Protein AF-A0A967GLU7-F1 (afdb_monomer_lite)

Foldseek 3Di:
DVPLPDDDPVVLVVLLVCLVVQDDCVVFDKDWDQDPVGIDIDTDDDPPDDDDDADSNNRVSVVSSD

Radius of gyration: 19.18 Å; chains: 1; bounding box: 32×23×58 Å

Sequence (66 aa):
LNETRIGRLDHKIAKLEIMNKVPGVEWLRPYALSGDDGITLEEYAPFGVVGAILPVTHSVPTLTGN

Secondary structure (DSSP, 8-state):
-TTT--S-HHHHHHHHGGGGGS--GGG---EEEEETTEEEEE----------PPPTTSHHHHHHT-

Structure (mmCIF, N/CA/C/O backbone):
data_AF-A0A967GLU7-F1
#
_entry.id   AF-A0A967GLU7-F1
#
loop_
_atom_site.group_PDB
_atom_site.id
_atom_site.type_symbol
_atom_site.label_atom_id
_atom_site.label_alt_id
_atom_site.label_comp_id
_atom_site.label_asym_id
_atom_site.label_entity_id
_atom_site.label_seq_id
_atom_site.pdbx_PDB_ins_code
_atom_site.Cartn_x
_atom_site.Cartn_y
_atom_site.Cartn_z
_atom_site.occupancy
_atom_site.B_iso_or_equiv
_atom_site.auth_seq_id
_atom_site.auth_comp_id
_atom_site.auth_asym_id
_atom_site.auth_atom_id
_atom_site.pdbx_PDB_model_num
ATOM 1 N N . LEU A 1 1 ? -12.677 1.048 24.413 1.00 56.91 1 LEU A N 1
ATOM 2 C CA . LEU A 1 1 ? -14.014 1.490 24.887 1.00 56.91 1 LEU A CA 1
ATOM 3 C C . LEU A 1 1 ? -14.011 2.935 25.385 1.00 56.91 1 LEU A C 1
ATOM 5 O O . LEU A 1 1 ? -15.005 3.612 25.176 1.00 56.91 1 LEU A O 1
ATOM 9 N N . ASN A 1 2 ? -12.906 3.416 25.965 1.00 54.81 2 ASN A N 1
ATOM 10 C CA . ASN A 1 2 ? -12.831 4.747 26.581 1.00 54.81 2 ASN A CA 1
ATOM 11 C C . ASN A 1 2 ? -12.989 5.925 25.605 1.00 54.81 2 ASN A C 1
ATOM 13 O O . ASN A 1 2 ? -13.593 6.922 25.974 1.00 54.81 2 ASN A O 1
ATOM 17 N N . GLU A 1 3 ? -12.505 5.798 24.367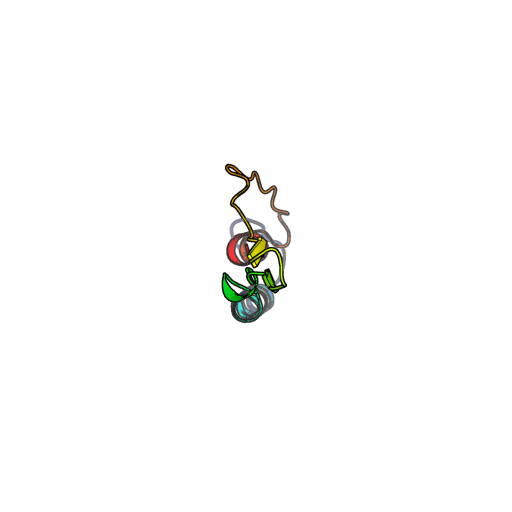 1.00 60.78 3 GLU A N 1
ATOM 18 C CA . GLU A 1 3 ? -12.525 6.903 23.400 1.00 60.78 3 GLU A CA 1
ATOM 19 C C . GLU A 1 3 ? -13.860 7.006 22.642 1.00 60.78 3 GLU A C 1
ATOM 21 O O . GLU A 1 3 ? -14.559 8.005 22.739 1.00 60.78 3 GLU A O 1
ATOM 26 N N . THR A 1 4 ? -14.275 5.945 21.941 1.00 63.88 4 THR A N 1
ATOM 27 C CA . THR A 1 4 ? -15.471 5.995 21.078 1.00 63.88 4 THR A CA 1
ATOM 28 C C . THR A 1 4 ? -16.754 5.503 21.741 1.00 63.88 4 THR A C 1
ATOM 30 O O . THR A 1 4 ? -17.826 5.745 21.205 1.00 63.88 4 THR A O 1
ATOM 33 N N . ARG A 1 5 ? -16.675 4.772 22.865 1.00 70.12 5 ARG A N 1
ATOM 34 C CA . ARG A 1 5 ? -17.803 4.093 23.554 1.00 70.12 5 ARG A CA 1
ATOM 35 C C . ARG A 1 5 ? -18.715 3.219 22.667 1.00 70.12 5 ARG A C 1
ATOM 37 O O . ARG A 1 5 ? -19.732 2.723 23.134 1.00 70.12 5 ARG A O 1
ATOM 44 N N . ILE A 1 6 ? -18.340 2.986 21.411 1.00 66.06 6 ILE A N 1
ATOM 45 C CA . ILE A 1 6 ? -19.105 2.228 20.417 1.00 66.06 6 ILE A CA 1
ATOM 46 C C . ILE A 1 6 ? -18.495 0.833 20.253 1.00 66.06 6 ILE A C 1
ATOM 48 O O . ILE A 1 6 ? -17.285 0.695 20.038 1.00 66.06 6 ILE A O 1
ATOM 52 N N . GLY A 1 7 ? -19.353 -0.191 20.284 1.00 66.56 7 GLY A N 1
ATOM 53 C CA . GLY A 1 7 ? -19.004 -1.598 20.064 1.00 66.56 7 GLY A CA 1
ATOM 54 C C . GLY A 1 7 ? -18.542 -2.343 21.324 1.00 66.56 7 GLY A C 1
ATOM 55 O O . GLY A 1 7 ? -1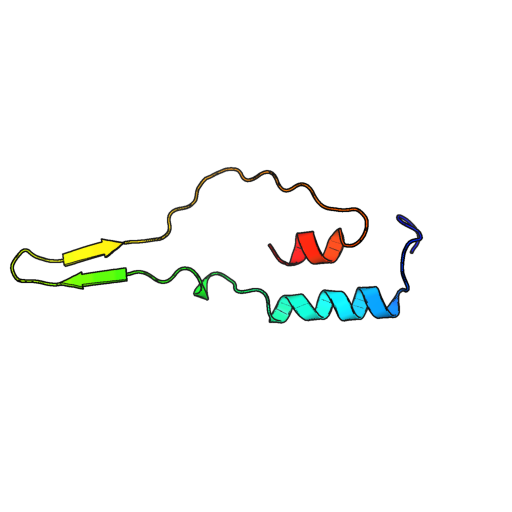8.251 -1.740 22.352 1.00 66.56 7 GLY A O 1
ATOM 56 N N . ARG A 1 8 ? -18.471 -3.676 21.233 1.00 74.50 8 ARG A N 1
ATOM 57 C CA . ARG A 1 8 ? -17.963 -4.564 22.296 1.00 74.50 8 ARG A CA 1
ATOM 58 C C . ARG A 1 8 ? -16.468 -4.818 22.111 1.00 74.50 8 ARG A C 1
ATOM 60 O O . ARG A 1 8 ? -16.009 -4.898 20.972 1.00 74.50 8 ARG A O 1
ATOM 67 N N . LEU A 1 9 ? -15.726 -4.931 23.215 1.00 75.62 9 LEU A N 1
ATOM 68 C CA . LEU A 1 9 ? -14.268 -5.097 23.190 1.00 75.62 9 LEU A CA 1
ATOM 69 C C . LEU A 1 9 ? -13.859 -6.353 22.413 1.00 75.62 9 LEU A C 1
ATOM 71 O O . LEU A 1 9 ? -13.035 -6.258 21.508 1.00 75.62 9 LEU A O 1
ATOM 75 N N . ASP A 1 10 ? -14.523 -7.474 22.683 1.00 75.00 10 ASP A N 1
ATOM 76 C CA . ASP A 1 10 ? -14.215 -8.776 22.081 1.00 75.00 10 ASP A CA 1
ATOM 77 C C . ASP A 1 10 ? -14.336 -8.738 20.554 1.00 75.00 10 ASP A C 1
ATOM 79 O O . ASP A 1 10 ? -13.464 -9.203 19.826 1.00 75.00 10 ASP A O 1
ATOM 83 N N . HIS A 1 11 ? -15.373 -8.068 20.043 1.00 74.94 11 HIS A N 1
ATOM 84 C CA . HIS A 1 11 ? -15.564 -7.898 18.602 1.00 74.94 11 HIS A CA 1
ATOM 85 C C . HIS A 1 11 ? -14.544 -6.935 17.980 1.00 74.94 11 HIS A C 1
ATOM 87 O O . HIS A 1 11 ? -14.292 -7.020 16.782 1.00 74.94 11 HIS A O 1
ATOM 93 N N . LYS A 1 12 ? -13.973 -5.991 18.742 1.00 67.44 12 LYS A N 1
ATOM 94 C CA . LYS A 1 12 ? -12.896 -5.126 18.231 1.00 67.44 12 LYS A CA 1
ATOM 95 C C . LYS A 1 12 ? -11.571 -5.876 18.144 1.00 67.44 12 LYS A C 1
ATOM 97 O O . LYS A 1 12 ? -10.853 -5.655 17.179 1.00 67.44 12 LYS A O 1
ATOM 102 N N . ILE A 1 13 ? -11.290 -6.769 19.094 1.00 77.06 13 ILE A N 1
ATOM 103 C CA . ILE A 1 13 ? -10.107 -7.640 19.059 1.00 77.06 13 ILE A CA 1
ATOM 104 C C . ILE A 1 13 ? -10.214 -8.609 17.878 1.00 77.06 13 ILE A C 1
ATOM 106 O O . ILE A 1 13 ? -9.315 -8.639 17.047 1.00 77.06 13 ILE A O 1
ATOM 110 N N . ALA A 1 14 ? -11.355 -9.286 17.718 1.00 77.12 14 ALA A N 1
ATOM 111 C CA . ALA A 1 14 ? -11.587 -10.181 16.580 1.00 77.12 14 ALA A CA 1
ATOM 112 C C . ALA A 1 14 ? -11.456 -9.466 15.221 1.00 77.12 14 ALA A C 1
ATOM 114 O O . ALA A 1 14 ? -10.955 -10.024 14.252 1.00 77.12 14 ALA A O 1
ATOM 115 N N . LYS A 1 15 ? -11.859 -8.191 15.131 1.00 71.75 15 LYS A N 1
ATOM 116 C CA . LYS A 1 15 ? -11.680 -7.394 13.906 1.00 71.75 15 LYS A CA 1
ATOM 117 C C . LYS A 1 15 ? -10.218 -7.109 13.566 1.00 71.75 15 LYS A C 1
ATOM 119 O O . LYS A 1 15 ? -9.939 -6.891 12.396 1.00 71.75 15 LYS A O 1
ATOM 124 N N . LEU A 1 16 ? -9.303 -7.111 14.536 1.00 75.88 16 LEU A N 1
ATOM 125 C CA . LEU A 1 16 ? -7.868 -6.953 14.269 1.00 75.88 16 LEU A CA 1
ATOM 126 C C . LEU A 1 16 ? -7.253 -8.219 13.662 1.00 75.88 16 LEU A C 1
ATOM 128 O O . LEU A 1 16 ? -6.238 -8.134 12.982 1.00 75.88 16 LEU A O 1
ATOM 132 N N . GLU A 1 17 ? -7.883 -9.383 13.810 1.00 80.62 17 GLU A N 1
ATOM 133 C CA . GLU A 1 17 ? -7.396 -10.621 13.187 1.00 80.62 17 GLU A CA 1
ATOM 134 C C . GLU A 1 17 ? -7.436 -10.566 11.649 1.00 80.62 17 GLU A C 1
ATOM 136 O O . GLU A 1 17 ? -6.755 -11.349 10.985 1.00 80.62 17 GLU A O 1
ATOM 141 N N . ILE A 1 18 ? -8.184 -9.615 11.064 1.00 80.56 18 ILE A N 1
ATOM 142 C CA . ILE A 1 18 ? -8.218 -9.407 9.611 1.00 80.56 18 ILE A CA 1
ATOM 143 C C . ILE A 1 18 ? -6.876 -8.938 9.043 1.00 80.56 18 ILE A C 1
ATOM 145 O O . ILE A 1 18 ? -6.666 -9.104 7.847 1.00 80.56 18 ILE A O 1
ATOM 149 N N . MET A 1 19 ? -5.956 -8.420 9.867 1.00 76.00 19 MET A N 1
ATOM 150 C CA . MET A 1 19 ? -4.633 -7.963 9.413 1.00 76.00 19 MET A CA 1
ATOM 151 C C . MET A 1 19 ? -3.878 -9.047 8.634 1.00 76.00 19 MET A C 1
ATOM 153 O O . MET A 1 19 ? -3.253 -8.750 7.627 1.00 76.00 19 MET A O 1
ATOM 157 N N . ASN A 1 20 ? -4.018 -10.319 9.021 1.00 78.12 20 ASN A N 1
ATOM 158 C CA . ASN A 1 20 ? -3.369 -11.441 8.329 1.00 78.12 20 ASN A CA 1
ATOM 159 C C . ASN A 1 20 ? -3.972 -11.757 6.947 1.00 78.12 20 ASN A C 1
ATOM 161 O O . ASN A 1 20 ? -3.472 -12.627 6.240 1.00 78.12 20 ASN A O 1
ATOM 165 N N . LYS A 1 21 ? -5.090 -11.120 6.590 1.00 84.12 21 LYS A N 1
ATOM 166 C CA . LYS A 1 21 ? -5.783 -11.284 5.304 1.00 84.12 21 LYS A CA 1
ATOM 167 C C . LYS A 1 21 ? -5.623 -10.064 4.399 1.00 84.12 21 LYS A C 1
ATOM 169 O O . LYS A 1 21 ? -6.143 -10.085 3.286 1.00 84.12 21 LYS A O 1
ATOM 174 N N . VAL A 1 22 ? -4.975 -9.006 4.883 1.00 84.38 22 VAL A N 1
ATOM 175 C CA . VAL A 1 22 ? -4.708 -7.806 4.092 1.00 84.38 22 VAL A CA 1
ATOM 176 C C . VAL A 1 22 ? -3.521 -8.113 3.180 1.00 84.38 22 VAL A C 1
ATOM 178 O O . VAL A 1 22 ? -2.473 -8.505 3.694 1.00 84.38 22 VAL A O 1
ATOM 181 N N . PRO A 1 23 ? -3.680 -7.993 1.851 1.00 86.44 23 PRO A N 1
ATOM 182 C CA . PRO A 1 23 ? -2.577 -8.218 0.934 1.00 86.44 23 PRO A CA 1
ATOM 183 C C . PRO A 1 2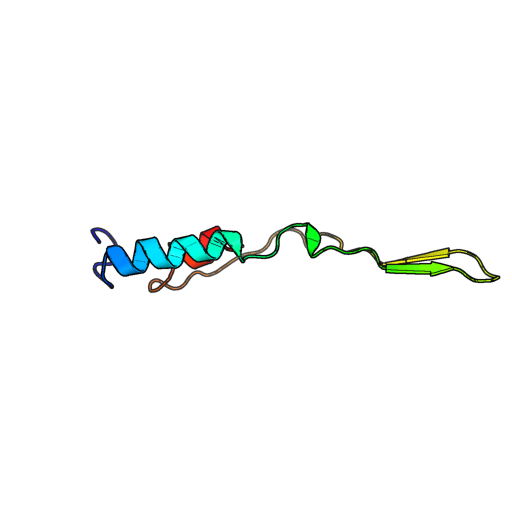3 ? -1.514 -7.135 1.135 1.00 86.44 23 PRO A C 1
ATOM 185 O O . PRO A 1 23 ? -1.827 -5.945 1.145 1.00 86.44 23 PRO A O 1
ATOM 188 N N . GLY A 1 24 ? -0.267 -7.554 1.301 1.00 86.31 24 GLY A N 1
ATOM 189 C CA . GLY A 1 24 ? 0.897 -6.686 1.375 1.00 86.31 24 GLY A CA 1
ATOM 190 C C . GLY A 1 24 ? 1.535 -6.454 0.004 1.00 86.31 24 GLY A C 1
ATOM 191 O O . GLY A 1 24 ? 0.879 -6.415 -1.041 1.00 86.31 24 GLY A O 1
ATOM 192 N N . VAL A 1 25 ? 2.861 -6.314 -0.002 1.00 88.56 25 VAL A N 1
ATOM 193 C CA . VAL A 1 25 ? 3.654 -6.049 -1.216 1.00 88.56 25 VAL A CA 1
ATOM 194 C C . VAL A 1 25 ? 3.576 -7.170 -2.252 1.00 88.56 25 VAL A C 1
ATOM 196 O O . VAL A 1 25 ? 3.840 -6.931 -3.425 1.00 88.56 25 VAL A O 1
ATOM 199 N N . GLU A 1 26 ? 3.165 -8.376 -1.864 1.00 88.81 26 GLU A N 1
ATOM 200 C CA . GLU A 1 26 ? 2.945 -9.506 -2.770 1.00 88.81 26 GLU A CA 1
ATOM 201 C C . GLU A 1 26 ? 1.835 -9.264 -3.806 1.00 88.81 26 GLU A C 1
ATOM 203 O O . GLU A 1 26 ? 1.726 -10.006 -4.791 1.00 88.81 26 GLU A O 1
ATOM 208 N N . TRP A 1 27 ? 1.010 -8.237 -3.586 1.00 89.12 27 TRP A N 1
ATOM 209 C CA . TRP A 1 27 ? 0.027 -7.764 -4.553 1.00 89.12 27 TRP A CA 1
ATOM 210 C C . TRP A 1 27 ? 0.665 -7.012 -5.727 1.00 89.12 27 TRP A C 1
ATOM 212 O O . TRP A 1 27 ? 0.122 -7.021 -6.832 1.00 89.12 27 TRP A O 1
ATOM 222 N N . LEU A 1 28 ? 1.826 -6.387 -5.513 1.00 90.19 28 LEU A N 1
ATOM 223 C CA . LEU A 1 28 ? 2.549 -5.627 -6.532 1.00 90.19 28 LEU A CA 1
ATOM 224 C C . LEU A 1 28 ? 3.329 -6.594 -7.423 1.00 90.19 28 LEU A C 1
ATOM 226 O O . LEU A 1 28 ? 4.522 -6.828 -7.234 1.00 90.19 28 LEU A O 1
ATOM 230 N N . ARG A 1 29 ? 2.627 -7.216 -8.371 1.00 89.88 29 ARG A N 1
ATOM 231 C CA . ARG A 1 29 ? 3.238 -8.168 -9.299 1.00 89.88 29 ARG A CA 1
ATOM 232 C C . ARG A 1 29 ? 3.678 -7.474 -10.585 1.00 89.88 29 ARG A C 1
ATOM 234 O O . ARG A 1 29 ? 2.838 -6.838 -11.217 1.00 89.88 29 ARG A O 1
ATOM 241 N N . PRO A 1 30 ? 4.942 -7.645 -10.997 1.00 88.62 30 PRO A N 1
ATOM 242 C CA . PRO A 1 30 ? 5.411 -7.135 -12.272 1.00 88.62 30 PRO A CA 1
ATOM 243 C C . PRO A 1 30 ? 4.746 -7.898 -13.416 1.00 88.62 30 PRO A C 1
ATOM 245 O O . PRO A 1 30 ? 4.532 -9.115 -13.326 1.00 88.62 30 PRO A O 1
ATOM 248 N N . TYR A 1 31 ? 4.442 -7.201 -14.504 1.00 93.06 31 TYR A N 1
ATOM 249 C CA . TYR A 1 31 ? 3.994 -7.813 -15.747 1.00 93.06 31 TYR A CA 1
ATOM 250 C C . TYR A 1 31 ? 5.056 -7.618 -16.826 1.00 93.06 31 TYR A C 1
ATOM 252 O O . TYR A 1 31 ? 5.588 -6.527 -17.003 1.00 93.06 31 TYR A O 1
ATOM 260 N N . ALA A 1 32 ? 5.402 -8.698 -17.523 1.00 93.50 32 ALA A N 1
ATOM 261 C CA . ALA A 1 32 ? 6.483 -8.705 -18.495 1.00 93.50 32 ALA A CA 1
ATOM 262 C C . ALA A 1 32 ? 6.040 -9.394 -19.784 1.00 93.50 32 ALA A C 1
ATOM 264 O O . ALA A 1 32 ? 5.512 -10.508 -19.753 1.00 93.50 32 ALA A O 1
ATOM 265 N N . LEU A 1 33 ? 6.308 -8.748 -20.913 1.00 92.88 33 LEU A N 1
ATOM 266 C CA . LEU A 1 33 ? 6.096 -9.283 -22.253 1.00 92.88 33 LEU A CA 1
ATOM 267 C C . LEU A 1 33 ? 7.426 -9.305 -23.000 1.00 92.88 33 LEU A C 1
ATOM 269 O O . LEU A 1 33 ? 8.165 -8.326 -22.979 1.00 92.88 33 LEU A O 1
ATOM 273 N N . SER A 1 34 ? 7.720 -10.419 -23.665 1.00 95.19 34 SER A N 1
ATOM 274 C CA . SER A 1 34 ? 8.914 -10.591 -24.495 1.00 95.19 34 SER A CA 1
ATOM 275 C C . SER A 1 34 ? 8.497 -11.005 -25.902 1.00 95.19 34 SER A C 1
ATOM 277 O O . SER A 1 34 ? 7.605 -11.843 -26.055 1.00 95.19 34 SER A O 1
ATOM 279 N N . GLY A 1 35 ? 9.131 -10.421 -26.912 1.00 95.00 35 GLY A N 1
ATOM 280 C CA . 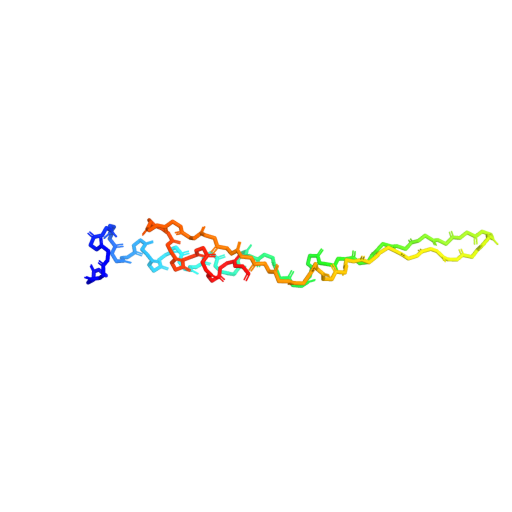GLY A 1 35 ? 8.898 -10.720 -28.320 1.00 95.00 35 GLY A CA 1
ATOM 281 C C . GLY A 1 35 ? 10.107 -10.354 -29.176 1.00 95.00 35 GLY A C 1
ATOM 282 O O . GLY A 1 35 ? 11.169 -10.010 -28.657 1.00 95.00 35 GLY A O 1
ATOM 283 N N . ASP A 1 36 ? 9.935 -10.412 -30.494 1.00 95.25 36 ASP A N 1
ATOM 284 C CA . ASP A 1 36 ? 11.019 -10.179 -31.459 1.00 95.25 36 ASP A CA 1
ATOM 285 C C . ASP A 1 36 ? 11.618 -8.762 -31.363 1.00 95.25 36 ASP A C 1
ATOM 287 O O . ASP A 1 36 ? 12.805 -8.569 -31.621 1.00 95.25 36 ASP A O 1
ATOM 291 N N . ASP A 1 37 ? 10.824 -7.789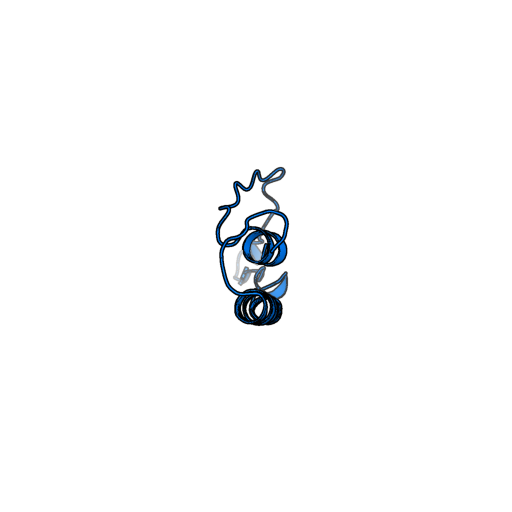 -30.904 1.00 92.12 37 ASP A N 1
ATOM 292 C CA . ASP A 1 37 ? 11.227 -6.390 -30.712 1.00 92.12 37 ASP A CA 1
ATOM 293 C C . ASP A 1 37 ? 11.759 -6.085 -29.293 1.00 92.12 37 ASP A C 1
ATOM 295 O O . ASP A 1 37 ? 11.972 -4.924 -28.934 1.00 92.12 37 ASP A O 1
ATOM 299 N N . GLY A 1 38 ? 11.992 -7.111 -28.466 1.00 93.88 38 GLY A N 1
ATOM 300 C CA . GLY A 1 38 ? 12.581 -6.979 -27.131 1.00 93.88 38 GLY A CA 1
ATOM 301 C C . GLY A 1 38 ? 11.607 -7.254 -25.984 1.00 93.88 38 GLY A C 1
ATOM 302 O O . GLY A 1 38 ? 10.732 -8.113 -26.081 1.00 93.88 38 GLY A O 1
ATOM 303 N N . ILE A 1 39 ? 11.807 -6.563 -24.856 1.00 94.62 39 ILE A N 1
ATOM 304 C CA . ILE A 1 39 ? 11.083 -6.803 -23.598 1.00 94.62 39 ILE A CA 1
ATOM 305 C C . ILE A 1 39 ? 10.367 -5.527 -23.152 1.00 94.62 39 ILE A C 1
ATOM 307 O O . ILE A 1 39 ? 10.968 -4.456 -23.101 1.00 94.62 39 ILE A O 1
ATOM 311 N N . THR A 1 40 ? 9.098 -5.667 -22.774 1.00 94.50 40 THR A N 1
ATOM 312 C CA . THR A 1 40 ? 8.292 -4.634 -22.113 1.00 94.50 40 THR A CA 1
ATOM 313 C C . THR A 1 40 ? 7.993 -5.061 -20.680 1.00 94.50 40 THR A C 1
ATOM 315 O O . THR A 1 40 ? 7.594 -6.201 -20.446 1.00 94.50 40 THR A O 1
ATOM 318 N N . LEU A 1 41 ? 8.189 -4.142 -19.734 1.00 94.69 41 LEU A N 1
ATOM 319 C CA . LEU A 1 41 ? 7.925 -4.332 -18.308 1.00 94.69 41 LEU A CA 1
ATOM 320 C C . LEU A 1 41 ? 6.904 -3.295 -17.834 1.00 94.69 41 LEU A C 1
ATOM 322 O O . LEU A 1 41 ? 7.067 -2.101 -18.083 1.00 94.69 41 LEU A O 1
ATOM 326 N N . GLU A 1 42 ? 5.885 -3.759 -17.125 1.00 93.94 42 GLU A N 1
ATOM 327 C CA . GLU A 1 42 ? 4.873 -2.951 -16.457 1.00 93.94 42 GLU A CA 1
ATOM 328 C C . GLU A 1 42 ? 4.957 -3.205 -14.948 1.00 93.94 42 GLU A C 1
ATOM 330 O O . GLU A 1 42 ? 4.818 -4.334 -14.476 1.00 93.94 42 GLU A O 1
ATOM 335 N N . GLU A 1 43 ? 5.200 -2.135 -14.194 1.00 93.50 43 GLU A N 1
ATOM 336 C CA . GLU A 1 43 ? 5.459 -2.165 -12.754 1.00 93.50 43 GLU A CA 1
ATOM 337 C C . GLU A 1 43 ? 4.525 -1.197 -12.025 1.00 93.50 43 GLU A C 1
ATOM 339 O O . GLU A 1 43 ? 4.165 -0.134 -12.541 1.00 93.50 43 GLU A O 1
ATOM 344 N N . TYR A 1 44 ? 4.177 -1.526 -10.782 1.00 91.06 44 TYR A N 1
ATOM 345 C CA . TYR A 1 44 ? 3.424 -0.620 -9.919 1.00 91.06 44 TYR A CA 1
ATOM 346 C C . TYR A 1 44 ? 4.363 0.406 -9.276 1.00 91.06 44 TYR A C 1
ATOM 348 O O . TYR A 1 44 ? 5.179 0.072 -8.418 1.00 91.06 44 TYR A O 1
ATOM 356 N N . ALA A 1 45 ? 4.222 1.673 -9.663 1.00 91.62 45 ALA A N 1
ATOM 357 C CA . ALA A 1 45 ? 4.977 2.783 -9.088 1.00 91.62 45 ALA A CA 1
ATOM 358 C C . ALA A 1 45 ? 4.196 3.490 -7.959 1.00 91.62 45 ALA A C 1
ATOM 360 O O . ALA A 1 45 ? 2.963 3.548 -7.996 1.00 91.62 45 ALA A O 1
ATOM 361 N N . PRO A 1 46 ? 4.886 4.064 -6.955 1.00 91.31 46 PRO A N 1
ATOM 362 C CA . PRO A 1 46 ? 4.231 4.796 -5.877 1.00 91.31 46 PRO A CA 1
ATOM 363 C C . PRO A 1 46 ? 3.583 6.091 -6.385 1.00 91.31 46 PRO A C 1
ATOM 365 O O . PRO A 1 46 ? 4.202 6.867 -7.110 1.00 91.31 46 PRO A O 1
ATOM 368 N N . PHE A 1 47 ? 2.360 6.370 -5.925 1.00 91.31 47 PHE A N 1
ATOM 369 C CA . PHE A 1 47 ? 1.662 7.628 -6.222 1.00 91.31 47 PHE A CA 1
ATOM 370 C C . PHE A 1 47 ? 2.278 8.845 -5.511 1.00 91.31 47 PHE A C 1
ATOM 372 O O . PHE A 1 47 ? 2.215 9.956 -6.030 1.00 91.31 47 PHE A O 1
ATOM 379 N N . GLY A 1 48 ? 2.849 8.659 -4.316 1.00 94.12 48 GLY A N 1
ATOM 380 C CA . GLY A 1 48 ? 3.338 9.742 -3.458 1.00 94.12 48 GLY A CA 1
ATOM 381 C C . GLY A 1 48 ? 2.553 9.827 -2.149 1.00 94.12 48 GLY A C 1
ATOM 382 O O . GLY A 1 48 ? 2.450 8.840 -1.426 1.00 94.12 48 GLY A O 1
ATOM 383 N N . VAL A 1 49 ? 2.015 11.004 -1.819 1.00 93.06 49 VAL A N 1
ATOM 384 C CA . VAL A 1 49 ? 1.289 11.231 -0.556 1.00 93.06 49 VAL A CA 1
ATOM 385 C C . VAL A 1 49 ? -0.180 10.831 -0.697 1.00 93.06 49 VAL A C 1
ATOM 387 O O . VAL A 1 49 ? -0.890 11.365 -1.547 1.00 93.06 49 VAL A O 1
ATOM 390 N N . VAL A 1 50 ? -0.652 9.942 0.182 1.00 90.88 50 VAL A N 1
ATOM 391 C CA . VAL A 1 50 ? -2.053 9.499 0.238 1.00 90.88 50 VAL A CA 1
ATOM 392 C C . VAL A 1 50 ? -2.689 9.963 1.548 1.00 90.88 50 VAL A C 1
ATOM 394 O O . VAL A 1 50 ? -2.213 9.634 2.632 1.00 90.88 50 VAL A O 1
ATOM 397 N N . GLY A 1 51 ? -3.777 10.731 1.456 1.00 90.12 51 GLY A N 1
ATOM 398 C CA . GLY A 1 51 ? -4.595 11.112 2.608 1.00 90.12 51 GLY A CA 1
ATOM 399 C C . GLY A 1 51 ? -5.747 10.129 2.811 1.00 90.12 51 GLY A C 1
ATOM 400 O O . GLY A 1 51 ? -6.626 10.038 1.958 1.00 90.12 51 GLY A O 1
ATOM 401 N N . ALA A 1 52 ? -5.768 9.419 3.941 1.00 88.31 52 ALA A N 1
ATOM 402 C CA . ALA A 1 52 ? -6.833 8.476 4.286 1.00 88.31 52 ALA A CA 1
ATOM 403 C C . ALA A 1 52 ? -7.759 9.056 5.371 1.00 88.31 52 ALA A C 1
ATOM 405 O O . ALA A 1 52 ? -7.302 9.444 6.446 1.00 88.31 52 ALA A O 1
ATOM 406 N N . ILE A 1 53 ? -9.070 9.098 5.106 1.00 86.81 53 ILE A N 1
ATOM 407 C CA . ILE A 1 53 ? -10.087 9.543 6.073 1.00 86.81 53 ILE A CA 1
ATOM 408 C C . ILE A 1 53 ? -10.753 8.309 6.685 1.00 86.81 53 ILE A C 1
ATOM 410 O O . ILE A 1 53 ? -11.402 7.531 5.987 1.00 86.81 53 ILE A O 1
ATOM 414 N N . LEU A 1 54 ? -10.593 8.133 7.998 1.00 85.44 54 LEU A N 1
ATOM 415 C CA . LEU A 1 54 ? -11.008 6.920 8.705 1.00 85.44 54 LEU A CA 1
ATOM 416 C C . LEU A 1 54 ? -12.366 7.096 9.413 1.00 85.44 54 LEU A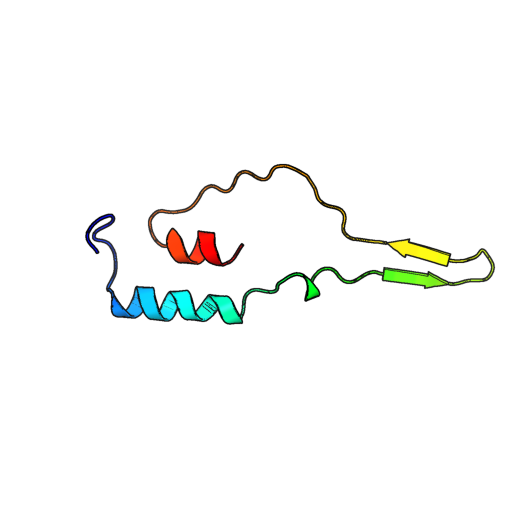 C 1
ATOM 418 O O . LEU A 1 54 ? -12.572 8.098 10.102 1.00 85.44 54 LEU A O 1
ATOM 422 N N . PRO A 1 55 ? -13.290 6.118 9.319 1.00 83.12 55 PRO A N 1
ATOM 423 C CA . PRO A 1 55 ? -14.571 6.175 10.017 1.00 83.12 55 PRO A CA 1
ATOM 424 C C . PRO A 1 55 ? -14.428 5.826 11.506 1.00 83.12 55 PRO A C 1
ATOM 426 O O . PRO A 1 55 ? -13.712 4.899 11.886 1.00 83.12 55 PRO A O 1
ATOM 429 N N . VAL A 1 56 ? -15.205 6.487 12.372 1.00 77.38 56 VAL A N 1
ATOM 430 C CA . VAL A 1 56 ? -15.146 6.284 13.838 1.00 77.38 56 VAL A CA 1
ATOM 431 C C . VAL A 1 56 ? -15.567 4.872 14.288 1.00 77.38 56 VAL A C 1
ATOM 433 O O . VAL A 1 56 ? -15.233 4.421 15.385 1.00 77.38 56 VAL A O 1
ATOM 436 N N . THR A 1 57 ? -16.304 4.146 13.443 1.00 70.69 57 THR A N 1
ATOM 437 C CA . THR A 1 57 ? -16.821 2.801 13.739 1.00 70.69 57 THR A CA 1
ATOM 438 C C . THR A 1 57 ? -15.754 1.713 13.601 1.00 70.69 57 THR A C 1
ATOM 440 O O . THR A 1 57 ? -15.833 0.696 14.297 1.00 70.69 57 THR A O 1
ATOM 443 N N . HIS A 1 58 ? -14.746 1.936 12.751 1.00 73.31 58 HIS A N 1
ATOM 444 C CA . HIS A 1 58 ? -13.685 0.980 12.418 1.00 73.31 58 HIS A CA 1
ATOM 445 C C . HIS A 1 58 ? -12.317 1.664 12.283 1.00 73.31 58 HIS A C 1
ATOM 447 O O . HIS A 1 58 ? -11.499 1.258 11.471 1.00 73.31 58 HIS A O 1
ATOM 453 N N . SER A 1 59 ? -12.044 2.677 13.106 1.00 68.25 59 SER A N 1
ATOM 454 C CA . SER A 1 59 ? -10.834 3.500 12.989 1.00 68.25 59 SER A CA 1
ATOM 455 C C . SER A 1 59 ? -9.533 2.691 13.022 1.00 68.25 59 SER A C 1
ATOM 457 O O . SER A 1 59 ? -8.713 2.819 12.120 1.00 68.25 59 SER A O 1
ATOM 459 N N . VAL A 1 60 ? -9.361 1.822 14.025 1.00 70.94 60 VAL A N 1
ATOM 460 C CA . VAL A 1 60 ? -8.130 1.027 14.183 1.00 70.94 60 VAL A CA 1
ATOM 461 C C . VAL A 1 60 ? -7.993 -0.043 13.090 1.00 70.94 60 VAL A C 1
ATOM 463 O O . VAL A 1 60 ? -6.965 -0.044 12.427 1.00 70.94 60 VAL A O 1
ATOM 466 N N . PRO A 1 61 ? -9.001 -0.895 12.807 1.00 70.31 61 PRO A N 1
ATOM 467 C CA . PRO A 1 61 ? -8.873 -1.889 11.739 1.00 70.31 61 PRO A CA 1
ATOM 468 C C . PRO A 1 61 ? -8.637 -1.285 10.349 1.00 70.31 61 PRO A C 1
ATOM 470 O O . PRO A 1 61 ? -7.891 -1.857 9.567 1.00 70.31 61 PRO A O 1
ATOM 473 N N . THR A 1 62 ? -9.249 -0.137 10.035 1.00 71.56 62 THR A N 1
ATOM 474 C CA . THR A 1 62 ? -9.035 0.530 8.742 1.00 71.56 62 THR A CA 1
ATOM 475 C C . THR A 1 62 ? -7.648 1.167 8.650 1.00 71.56 62 THR A C 1
ATOM 477 O O . THR A 1 62 ? -7.064 1.156 7.575 1.00 71.56 62 THR A O 1
ATOM 480 N N . LEU A 1 63 ? -7.090 1.675 9.755 1.00 77.94 63 LEU A N 1
ATOM 481 C CA . LEU A 1 63 ? -5.712 2.174 9.771 1.00 77.94 63 LEU A CA 1
ATOM 482 C C . LEU A 1 63 ? -4.692 1.042 9.603 1.00 77.94 63 LEU A C 1
ATOM 484 O O . LEU A 1 63 ? -3.721 1.202 8.876 1.00 77.94 63 LEU A O 1
ATOM 488 N N . THR A 1 64 ? -4.884 -0.078 10.301 1.00 71.31 64 THR A N 1
ATOM 489 C CA . THR A 1 64 ? -3.897 -1.169 10.316 1.00 71.31 64 THR A CA 1
ATOM 490 C C . THR A 1 64 ? -3.998 -2.102 9.106 1.00 71.31 64 THR A C 1
ATOM 492 O O . THR A 1 64 ? -3.114 -2.923 8.906 1.00 71.31 64 THR A O 1
ATOM 495 N N . GLY A 1 65 ? -5.064 -1.998 8.311 1.00 69.12 65 GLY A N 1
ATOM 496 C CA . GLY A 1 65 ? -5.240 -2.759 7.072 1.00 69.12 65 GLY A CA 1
ATOM 497 C C . GLY A 1 65 ? -4.891 -1.996 5.794 1.00 69.12 65 GLY A C 1
ATOM 498 O O . GLY A 1 65 ? -5.358 -2.398 4.731 1.00 69.12 65 GLY A O 1
ATOM 499 N N . ASN A 1 66 ? -4.154 -0.890 5.906 1.00 61.00 66 ASN A N 1
ATOM 500 C CA . ASN A 1 66 ? -3.558 -0.179 4.774 1.00 61.00 66 ASN A CA 1
ATOM 501 C C . ASN A 1 66 ? -2.099 -0.592 4.567 1.00 61.00 66 ASN A C 1
ATOM 503 O O . ASN A 1 66 ? -1.464 -0.985 5.571 1.00 61.00 66 ASN A O 1
#

pLDDT: mean 81.53, std 11.03, range [54.81, 95.25]